Protein AF-A0A4Q3AJM8-F1 (afdb_monomer_lite)

Structure (mmCIF, N/CA/C/O backbone):
data_AF-A0A4Q3AJM8-F1
#
_entry.id   AF-A0A4Q3AJM8-F1
#
loop_
_atom_site.group_PDB
_atom_site.id
_atom_site.type_symbol
_atom_site.label_atom_id
_atom_site.label_alt_id
_atom_site.label_comp_id
_atom_site.label_asym_id
_atom_site.label_entity_id
_atom_site.label_seq_id
_atom_site.pdbx_PDB_ins_code
_atom_site.Cartn_x
_atom_site.Cartn_y
_atom_site.Cartn_z
_atom_site.occupancy
_atom_site.B_iso_or_equiv
_atom_site.auth_seq_id
_atom_site.auth_comp_id
_atom_site.auth_asym_id
_atom_site.auth_atom_id
_atom_site.pdbx_PDB_model_num
ATOM 1 N N . ARG A 1 1 ? 20.409 -0.536 -5.141 1.00 49.53 1 ARG A N 1
ATOM 2 C CA . ARG A 1 1 ? 19.668 -1.813 -4.981 1.00 49.53 1 ARG A CA 1
ATOM 3 C C . ARG A 1 1 ? 18.809 -1.670 -3.737 1.00 49.53 1 ARG A C 1
ATOM 5 O O . ARG A 1 1 ? 19.382 -1.684 -2.664 1.00 49.53 1 ARG A O 1
ATOM 12 N N . CYS A 1 2 ? 17.508 -1.445 -3.888 1.00 52.62 2 CYS A N 1
ATOM 13 C CA . CYS A 1 2 ? 16.538 -1.350 -2.791 1.00 52.62 2 CYS A CA 1
ATOM 14 C C . CYS A 1 2 ? 15.118 -1.321 -3.411 1.00 52.62 2 CYS A C 1
ATOM 16 O O . CYS A 1 2 ? 15.038 -0.958 -4.583 1.00 52.62 2 CYS A O 1
ATOM 18 N N . ALA A 1 3 ? 14.033 -1.717 -2.739 1.00 64.44 3 ALA A N 1
ATOM 19 C CA . ALA A 1 3 ? 13.914 -2.218 -1.365 1.00 64.44 3 ALA A CA 1
ATOM 20 C C . ALA A 1 3 ? 12.679 -3.099 -1.193 1.00 64.44 3 ALA A C 1
ATOM 22 O O . ALA A 1 3 ? 11.698 -2.913 -1.904 1.00 64.44 3 ALA A O 1
ATOM 23 N N . ASP A 1 4 ? 12.746 -3.987 -0.209 1.00 85.69 4 ASP A N 1
ATOM 24 C CA . ASP A 1 4 ? 11.559 -4.482 0.479 1.00 85.69 4 ASP A CA 1
ATOM 25 C C . ASP A 1 4 ? 10.730 -3.296 1.006 1.00 85.69 4 ASP A C 1
ATOM 27 O O . ASP A 1 4 ? 11.283 -2.239 1.338 1.00 85.69 4 ASP A O 1
ATOM 31 N N . GLU A 1 5 ? 9.421 -3.475 1.097 1.00 92.44 5 GLU A N 1
ATOM 32 C CA . GLU A 1 5 ? 8.512 -2.515 1.717 1.00 92.44 5 GLU A CA 1
ATOM 33 C C . GLU A 1 5 ? 7.891 -3.124 2.981 1.00 92.44 5 GLU A C 1
ATOM 35 O O . GLU A 1 5 ? 7.666 -4.331 3.080 1.00 92.44 5 GLU A O 1
ATOM 40 N N . LEU A 1 6 ? 7.645 -2.282 3.978 1.00 94.69 6 LEU A N 1
ATOM 41 C CA . LEU A 1 6 ? 7.014 -2.636 5.242 1.00 94.69 6 LEU A CA 1
ATOM 42 C C . LEU A 1 6 ? 5.917 -1.617 5.540 1.00 94.69 6 LEU A C 1
ATOM 44 O O . LEU A 1 6 ? 6.171 -0.414 5.509 1.00 94.69 6 LEU A O 1
ATOM 48 N N . VAL A 1 7 ? 4.734 -2.094 5.907 1.00 97.38 7 VAL A N 1
ATOM 49 C CA . VAL A 1 7 ? 3.626 -1.263 6.385 1.00 97.38 7 VAL A CA 1
ATOM 50 C C . VAL A 1 7 ? 3.292 -1.648 7.820 1.00 97.38 7 VAL A C 1
ATOM 52 O O . VAL A 1 7 ? 3.121 -2.826 8.127 1.00 97.38 7 VAL A O 1
ATOM 55 N N . VAL A 1 8 ? 3.187 -0.645 8.694 1.00 98.31 8 VAL A N 1
ATOM 56 C CA . VAL A 1 8 ? 2.742 -0.798 10.086 1.00 98.31 8 VAL A CA 1
ATOM 57 C C . VAL A 1 8 ? 1.512 0.071 10.317 1.00 98.31 8 VAL A C 1
ATOM 59 O O . VAL A 1 8 ? 1.572 1.294 10.160 1.00 98.31 8 VAL A O 1
ATOM 62 N N . MET A 1 9 ? 0.405 -0.547 10.718 1.00 98.56 9 MET A N 1
ATOM 63 C CA . MET A 1 9 ? -0.835 0.160 11.036 1.00 98.56 9 MET A CA 1
ATOM 64 C C . MET A 1 9 ? -0.745 0.855 12.397 1.00 98.56 9 MET A C 1
ATOM 66 O O . MET A 1 9 ? -0.408 0.232 13.405 1.00 98.56 9 MET A O 1
ATOM 70 N N . ILE A 1 10 ? -1.095 2.142 12.438 1.00 98.56 10 ILE A N 1
ATOM 71 C CA . ILE A 1 10 ? -1.036 2.986 13.642 1.00 98.56 10 ILE A CA 1
ATOM 72 C C . ILE A 1 10 ? -2.432 3.264 14.207 1.00 98.56 10 ILE A C 1
ATOM 74 O O . ILE A 1 10 ? -2.620 3.210 15.420 1.00 98.56 10 ILE A O 1
ATOM 78 N N . ALA A 1 11 ? -3.410 3.565 13.350 1.00 98.50 11 ALA A N 1
ATOM 79 C CA . ALA A 1 11 ? -4.790 3.851 13.744 1.00 98.50 11 ALA A CA 1
ATOM 80 C C . ALA A 1 11 ? -5.773 3.524 12.607 1.00 98.50 11 ALA A C 1
ATOM 82 O O . ALA A 1 11 ? -5.395 3.553 11.437 1.00 98.50 11 ALA A O 1
ATOM 83 N N . GLY A 1 12 ? -7.036 3.264 12.951 1.00 98.00 12 GLY A N 1
ATOM 84 C CA . GLY A 1 12 ? -8.087 2.935 11.982 1.00 98.00 12 GLY A CA 1
ATOM 85 C C . GLY A 1 12 ? -8.007 1.502 11.446 1.00 98.00 12 GLY A C 1
ATOM 86 O O . GLY A 1 12 ? -7.323 0.653 12.017 1.00 98.00 12 GLY A O 1
ATOM 87 N N . GLU A 1 13 ? -8.739 1.237 10.366 1.00 98.25 13 GLU A N 1
ATOM 88 C CA . GLU A 1 13 ? -8.799 -0.063 9.690 1.00 98.25 13 GLU A CA 1
ATOM 89 C C . GLU A 1 13 ? -8.570 0.126 8.183 1.00 98.25 13 GLU A C 1
ATOM 91 O O . GLU A 1 13 ? -9.078 1.074 7.580 1.00 98.25 13 GLU A O 1
ATOM 96 N N . ALA A 1 14 ? -7.814 -0.785 7.574 1.00 98.50 14 ALA A N 1
ATOM 97 C CA . ALA A 1 14 ? -7.644 -0.871 6.127 1.00 98.50 14 ALA A CA 1
ATOM 98 C C . ALA A 1 14 ? -7.862 -2.306 5.647 1.00 98.50 14 ALA A C 1
ATOM 100 O O . ALA A 1 14 ? -7.698 -3.261 6.403 1.00 98.50 14 ALA A O 1
ATOM 101 N N . VAL A 1 15 ? -8.190 -2.458 4.369 1.00 98.69 15 VAL A N 1
ATOM 102 C CA . VAL A 1 15 ? -8.162 -3.745 3.672 1.00 98.69 15 VAL A CA 1
ATOM 103 C C . VAL A 1 15 ? -6.924 -3.770 2.786 1.00 98.69 15 VAL A C 1
ATOM 105 O O . VAL A 1 15 ? -6.840 -3.000 1.828 1.00 98.69 15 VAL A O 1
ATOM 108 N N . LEU A 1 16 ? -5.965 -4.632 3.115 1.00 98.50 16 LEU A N 1
ATOM 109 C CA . LEU A 1 16 ? -4.872 -4.997 2.222 1.00 98.50 16 LEU A CA 1
ATOM 110 C C . LEU A 1 16 ? -5.428 -5.956 1.169 1.00 98.50 16 LEU A C 1
ATOM 112 O O . LEU A 1 16 ? -5.962 -7.006 1.517 1.00 98.50 16 LEU A O 1
ATOM 116 N N . VAL A 1 17 ? -5.321 -5.578 -0.099 1.00 98.38 17 VAL A N 1
ATOM 117 C CA . VAL A 1 17 ? -5.684 -6.422 -1.237 1.00 98.38 17 VAL A CA 1
ATOM 118 C C . VAL A 1 17 ? -4.409 -6.828 -1.954 1.00 98.38 17 VAL A C 1
ATOM 120 O O . VAL A 1 17 ? -3.616 -5.955 -2.317 1.00 98.38 17 VAL A O 1
ATOM 123 N N . ASP A 1 18 ? -4.230 -8.131 -2.129 1.00 97.56 18 ASP A N 1
ATOM 124 C CA . ASP A 1 18 ? -3.105 -8.741 -2.830 1.00 97.56 18 ASP A CA 1
ATOM 125 C C . ASP A 1 18 ? -3.544 -10.017 -3.580 1.00 97.56 18 ASP A C 1
ATOM 127 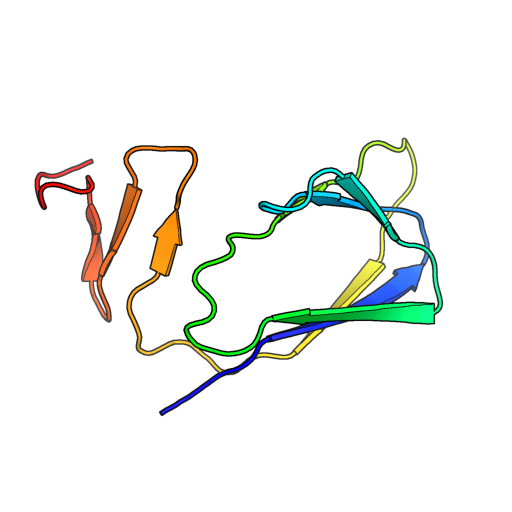O O . ASP A 1 18 ? -4.735 -10.347 -3.622 1.00 97.56 18 ASP A O 1
ATOM 131 N N . ASP A 1 19 ? -2.604 -10.755 -4.172 1.00 96.94 19 ASP A N 1
ATOM 132 C CA . ASP A 1 19 ? -2.896 -11.987 -4.921 1.00 96.94 19 ASP A CA 1
ATOM 133 C C . ASP A 1 19 ? -3.516 -13.098 -4.046 1.00 96.94 19 ASP A C 1
ATOM 135 O O . ASP A 1 19 ? -4.154 -14.021 -4.564 1.00 96.94 19 ASP A O 1
ATOM 139 N N . ALA A 1 20 ? -3.352 -13.028 -2.718 1.00 97.00 20 ALA A N 1
ATOM 140 C CA . ALA A 1 20 ? -3.964 -13.952 -1.763 1.00 97.00 20 ALA A CA 1
ATOM 141 C C . ALA A 1 20 ? -5.372 -13.511 -1.316 1.00 97.00 20 ALA A C 1
ATOM 143 O O . ALA A 1 20 ? -6.045 -14.254 -0.592 1.00 97.00 20 ALA A O 1
ATOM 144 N N . GLY A 1 21 ? -5.845 -12.350 -1.775 1.00 97.38 21 GLY A N 1
ATOM 145 C CA . GLY A 1 21 ? -7.188 -11.837 -1.542 1.00 97.38 21 GLY A CA 1
ATOM 146 C C . GLY A 1 21 ? -7.209 -10.614 -0.630 1.00 97.38 21 GLY A C 1
ATOM 147 O O . GLY A 1 21 ? -6.380 -9.718 -0.740 1.00 97.38 21 GLY A O 1
ATOM 148 N N . GLU A 1 22 ? -8.222 -10.543 0.234 1.00 98.56 22 GLU A N 1
ATOM 149 C CA . GLU A 1 22 ? -8.454 -9.396 1.112 1.00 98.56 22 GLU A CA 1
ATOM 150 C C . GLU A 1 22 ? -8.089 -9.721 2.563 1.00 98.56 22 GLU A C 1
ATOM 152 O O . GLU A 1 22 ? -8.612 -10.673 3.150 1.00 98.56 22 GLU A O 1
ATOM 157 N N . HIS A 1 23 ? -7.257 -8.875 3.170 1.00 98.44 23 HIS A N 1
ATOM 158 C CA . HIS A 1 23 ? -6.802 -9.004 4.552 1.00 98.44 23 HIS A CA 1
ATOM 159 C C . HIS A 1 23 ? -7.139 -7.732 5.323 1.00 98.44 23 HIS A C 1
ATOM 161 O O . HIS A 1 23 ? -6.679 -6.640 4.988 1.00 98.44 23 HIS A O 1
ATOM 167 N N . VAL A 1 24 ? -7.949 -7.853 6.373 1.00 98.44 24 VAL A N 1
ATOM 168 C CA . VAL A 1 24 ? -8.261 -6.707 7.236 1.00 98.44 24 VAL A CA 1
ATOM 169 C C . VAL A 1 24 ? -7.066 -6.409 8.137 1.00 98.44 24 VAL A C 1
ATOM 171 O O . VAL A 1 24 ? -6.628 -7.288 8.875 1.00 98.44 24 VAL A O 1
ATOM 174 N N . MET A 1 25 ? -6.590 -5.165 8.107 1.00 98.50 25 MET A N 1
ATOM 175 C CA . MET A 1 25 ? -5.485 -4.659 8.915 1.00 98.50 25 MET A CA 1
ATOM 176 C C . MET A 1 25 ? -5.966 -3.628 9.944 1.00 98.50 25 MET A C 1
ATOM 178 O O . MET A 1 25 ? -6.714 -2.703 9.620 1.00 98.50 25 MET A O 1
ATOM 182 N N . ARG A 1 26 ? -5.500 -3.768 11.184 1.00 98.50 26 ARG A N 1
ATOM 183 C CA . ARG A 1 26 ? -5.856 -2.980 12.374 1.00 98.50 26 ARG A CA 1
ATOM 184 C C . ARG A 1 26 ? -4.606 -2.454 13.082 1.00 98.50 26 ARG A C 1
ATOM 186 O O . ARG A 1 26 ? -3.503 -2.888 12.762 1.00 98.50 26 ARG A O 1
ATOM 193 N N . PRO A 1 27 ? -4.730 -1.529 14.054 1.00 98.62 27 PRO A N 1
ATOM 194 C CA . PRO A 1 27 ? -3.571 -0.956 14.731 1.00 98.62 27 PRO A CA 1
ATOM 195 C C . PRO A 1 27 ? -2.686 -2.037 15.359 1.00 98.62 27 PRO A C 1
ATOM 197 O O . PRO A 1 27 ? -3.168 -2.867 16.130 1.00 98.62 27 PRO A O 1
ATOM 200 N N . GLY A 1 28 ? -1.393 -2.004 15.036 1.00 98.25 28 GLY A N 1
ATOM 201 C CA . GLY A 1 28 ? -0.415 -3.018 15.434 1.00 98.25 28 GLY A CA 1
ATOM 202 C C . GLY A 1 28 ? -0.145 -4.101 14.384 1.00 98.25 28 GLY A C 1
ATOM 203 O O . GLY A 1 28 ? 0.882 -4.770 14.493 1.00 98.25 28 GLY A O 1
ATOM 204 N N . ASP A 1 29 ? -0.991 -4.244 13.359 1.00 98.62 29 ASP A N 1
ATOM 205 C CA . ASP A 1 29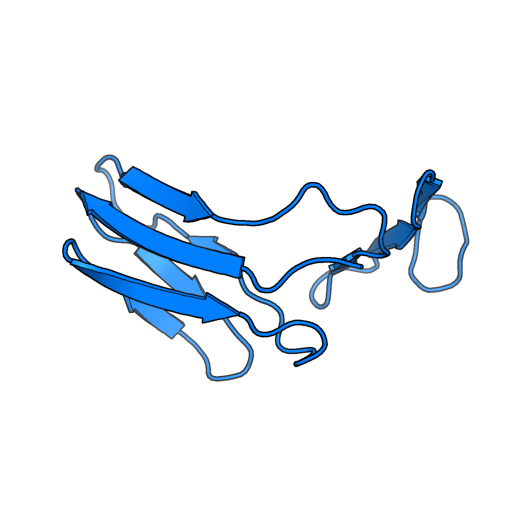 ? -0.740 -5.178 12.261 1.00 98.62 29 ASP A CA 1
ATOM 206 C C . ASP A 1 29 ? 0.407 -4.696 11.368 1.00 98.62 29 ASP A C 1
ATOM 208 O O . ASP A 1 29 ? 0.624 -3.494 11.161 1.00 98.62 29 ASP A O 1
ATOM 212 N N . VAL A 1 30 ? 1.136 -5.670 10.825 1.00 98.19 30 VAL A N 1
ATOM 213 C CA . VAL A 1 30 ? 2.334 -5.458 10.017 1.00 98.19 30 VAL A CA 1
ATOM 214 C C . VAL A 1 30 ? 2.236 -6.277 8.736 1.00 98.19 30 VAL A C 1
ATOM 216 O O . VAL A 1 30 ? 2.002 -7.483 8.795 1.00 98.19 30 VAL A O 1
ATOM 219 N N . ALA A 1 31 ? 2.464 -5.632 7.593 1.00 97.75 31 ALA A N 1
ATOM 220 C CA . ALA A 1 31 ? 2.601 -6.286 6.295 1.00 97.75 31 ALA A CA 1
ATOM 221 C C . ALA A 1 31 ? 4.000 -6.038 5.726 1.00 97.75 31 ALA A C 1
ATOM 223 O O . ALA A 1 31 ? 4.546 -4.940 5.843 1.00 97.75 31 ALA A O 1
ATOM 224 N N . THR A 1 32 ? 4.583 -7.065 5.116 1.00 95.75 32 THR A N 1
ATOM 225 C CA . THR A 1 32 ? 5.913 -7.017 4.500 1.00 95.75 32 THR A CA 1
ATOM 226 C C . THR A 1 32 ? 5.815 -7.431 3.047 1.00 95.75 32 THR A C 1
ATOM 228 O O . THR A 1 32 ? 5.217 -8.465 2.758 1.00 95.75 32 THR A O 1
ATOM 231 N N . PHE A 1 33 ? 6.476 -6.686 2.170 1.00 93.50 33 PHE A N 1
ATOM 232 C CA . PHE A 1 33 ? 6.487 -6.908 0.729 1.00 93.50 33 PHE A CA 1
ATOM 233 C C . PHE A 1 33 ? 7.939 -7.083 0.274 1.00 93.50 33 PHE A C 1
ATOM 235 O O . PHE A 1 33 ? 8.647 -6.096 0.036 1.00 93.50 33 PHE A O 1
ATOM 242 N N . PRO A 1 34 ? 8.435 -8.332 0.228 1.00 91.38 34 PRO A N 1
ATOM 243 C CA . PRO A 1 34 ? 9.795 -8.611 -0.196 1.00 91.38 34 PRO A CA 1
ATOM 244 C C . PRO A 1 34 ? 10.027 -8.177 -1.642 1.00 91.38 34 PRO A C 1
ATOM 246 O O . PRO A 1 34 ? 9.181 -8.349 -2.525 1.00 91.38 34 PRO A O 1
ATOM 249 N N . LYS A 1 35 ? 11.218 -7.656 -1.922 1.00 87.06 35 LYS A N 1
ATOM 250 C CA . LYS A 1 35 ? 11.578 -7.249 -3.275 1.00 87.06 35 LYS A CA 1
ATOM 251 C C . LYS A 1 35 ? 11.502 -8.439 -4.237 1.00 87.06 35 LYS A C 1
ATOM 253 O O . LYS A 1 35 ? 12.229 -9.418 -4.088 1.00 87.06 35 LYS A O 1
ATOM 258 N N . GLY A 1 36 ? 10.762 -8.251 -5.329 1.00 85.00 36 GLY A N 1
ATOM 259 C CA . GLY A 1 36 ? 10.710 -9.207 -6.436 1.00 85.00 36 GLY A CA 1
ATOM 260 C C . GLY A 1 36 ? 9.773 -10.388 -6.198 1.00 85.00 36 GLY A C 1
ATOM 261 O O . GLY A 1 36 ? 9.809 -11.321 -6.992 1.00 85.00 36 GLY A O 1
ATOM 262 N N . ASP A 1 37 ? 8.942 -10.335 -5.154 1.00 89.62 37 ASP A N 1
ATOM 263 C CA . ASP A 1 37 ? 7.898 -11.332 -4.895 1.00 89.62 37 ASP A CA 1
ATOM 264 C C . ASP A 1 37 ? 6.828 -11.351 -6.002 1.00 89.62 37 ASP A C 1
ATOM 266 O O . ASP A 1 37 ? 6.250 -12.385 -6.312 1.00 89.62 37 ASP A O 1
ATOM 270 N N . GLY A 1 38 ? 6.614 -10.212 -6.671 1.00 88.81 38 GLY A N 1
ATOM 271 C CA . GLY A 1 38 ? 5.694 -10.100 -7.806 1.00 88.81 38 GLY A CA 1
ATOM 272 C C . GLY A 1 38 ? 4.216 -10.035 -7.416 1.00 88.81 38 GLY A C 1
ATOM 273 O O . GLY A 1 38 ? 3.408 -9.702 -8.277 1.00 88.81 38 GLY A O 1
ATOM 274 N N . ASN A 1 39 ? 3.889 -10.272 -6.144 1.00 93.50 39 ASN A N 1
ATOM 275 C CA . ASN A 1 39 ? 2.572 -10.044 -5.564 1.00 93.50 39 ASN A CA 1
ATOM 276 C C . ASN A 1 39 ? 2.314 -8.533 -5.443 1.00 93.50 39 ASN A C 1
ATOM 278 O O . ASN A 1 39 ? 3.013 -7.834 -4.705 1.00 93.50 39 ASN A O 1
ATOM 282 N N . GLY A 1 40 ? 1.359 -8.016 -6.216 1.00 93.25 40 GLY A N 1
ATOM 283 C CA . GLY A 1 40 ? 0.970 -6.610 -6.149 1.00 93.25 40 GLY A CA 1
ATOM 284 C C . GLY A 1 40 ? 0.059 -6.349 -4.955 1.00 93.25 40 GLY A C 1
ATOM 285 O O . GLY A 1 40 ? -0.833 -7.141 -4.680 1.00 93.25 40 GLY A O 1
ATOM 286 N N . HIS A 1 41 ? 0.244 -5.223 -4.268 1.00 95.69 41 HIS A N 1
ATOM 287 C CA . HIS A 1 41 ? -0.526 -4.889 -3.071 1.00 95.69 41 HIS A CA 1
ATOM 288 C C . HIS A 1 41 ? -1.108 -3.477 -3.107 1.00 95.69 41 HIS A C 1
ATOM 290 O O . HIS A 1 41 ? -0.509 -2.536 -3.632 1.00 95.69 41 HIS A O 1
ATOM 296 N N . VAL A 1 42 ? -2.274 -3.309 -2.484 1.00 96.50 42 VAL A N 1
ATOM 297 C CA . VAL A 1 42 ? -2.891 -2.001 -2.236 1.00 96.50 42 VAL A CA 1
ATOM 298 C C . VAL A 1 42 ? -3.612 -1.995 -0.889 1.00 96.50 42 VAL A C 1
ATOM 300 O O . VAL A 1 42 ? -4.330 -2.934 -0.557 1.00 96.50 42 VAL A O 1
ATOM 303 N N . LEU A 1 43 ? -3.456 -0.920 -0.110 1.00 97.81 43 LEU A N 1
ATOM 304 C CA . LEU A 1 43 ? -4.289 -0.673 1.070 1.00 97.81 43 LEU A CA 1
ATOM 305 C C . LEU A 1 43 ? -5.495 0.187 0.687 1.00 97.81 43 LEU A C 1
ATOM 307 O O . LEU A 1 43 ? -5.349 1.275 0.129 1.00 97.81 43 LEU A O 1
ATOM 311 N N . GLN A 1 44 ? -6.688 -0.281 1.040 1.00 98.25 44 GLN A N 1
ATOM 312 C CA . GLN A 1 44 ? -7.948 0.425 0.831 1.00 98.25 44 GLN A CA 1
ATOM 313 C C . GLN A 1 44 ? -8.574 0.779 2.179 1.00 98.25 44 GLN A C 1
ATOM 315 O O . GLN A 1 44 ? -8.926 -0.107 2.958 1.00 98.25 44 GLN A O 1
ATOM 320 N N . ASN A 1 45 ? -8.777 2.067 2.448 1.00 98.31 45 ASN A N 1
ATOM 321 C CA . ASN A 1 45 ? -9.658 2.477 3.537 1.00 98.31 45 ASN A CA 1
ATOM 322 C C . ASN A 1 45 ? -11.111 2.413 3.042 1.00 98.31 45 ASN A C 1
ATOM 324 O O . ASN A 1 45 ? -11.523 3.234 2.223 1.00 98.31 45 ASN A O 1
ATOM 328 N N . ARG A 1 46 ? -11.868 1.417 3.511 1.00 97.94 46 ARG A N 1
ATOM 329 C CA . ARG A 1 46 ? -13.296 1.227 3.185 1.00 97.94 46 ARG A CA 1
ATOM 330 C C . ARG A 1 46 ? -14.230 1.710 4.304 1.00 97.94 46 ARG A C 1
ATOM 332 O O . ARG A 1 46 ? -15.434 1.473 4.234 1.00 97.94 46 ARG A O 1
ATOM 339 N N . SER A 1 47 ? -13.675 2.341 5.337 1.00 96.00 47 SER A N 1
ATOM 340 C CA . SER A 1 47 ? -14.422 2.895 6.466 1.00 96.00 47 SER A CA 1
ATOM 341 C C . SER A 1 47 ? -14.750 4.379 6.260 1.00 96.00 47 SER A C 1
ATOM 343 O O . SER A 1 47 ? -14.307 5.002 5.295 1.00 96.00 47 SER A O 1
ATOM 345 N N . ASP A 1 48 ? -15.534 4.945 7.176 1.00 97.44 48 ASP A N 1
ATOM 346 C CA . ASP A 1 48 ? -15.845 6.375 7.268 1.00 97.44 48 ASP A CA 1
ATOM 347 C C . ASP A 1 48 ? -14.904 7.144 8.218 1.00 97.44 48 ASP A C 1
ATOM 349 O O . ASP A 1 48 ? -15.096 8.340 8.444 1.00 97.44 48 ASP A O 1
ATOM 353 N N . ALA A 1 49 ? -13.878 6.475 8.755 1.00 97.31 49 ALA A N 1
ATOM 354 C CA . ALA A 1 49 ? -12.890 7.043 9.663 1.00 97.31 49 ALA A CA 1
ATOM 355 C C . ALA A 1 49 ? -11.488 7.072 9.037 1.00 97.31 49 ALA A C 1
ATOM 357 O O . ALA A 1 49 ? -11.181 6.342 8.092 1.00 97.31 49 ALA A O 1
ATOM 358 N N . ASP A 1 50 ? -10.607 7.906 9.591 1.00 98.00 50 ASP A N 1
ATOM 359 C CA . ASP A 1 50 ? -9.216 7.980 9.147 1.00 98.00 50 ASP A CA 1
ATOM 360 C C . ASP A 1 50 ? -8.458 6.675 9.431 1.00 98.00 50 ASP A C 1
ATOM 362 O O . ASP A 1 50 ? -8.569 6.071 10.501 1.00 98.00 50 ASP A O 1
ATOM 366 N N . CYS A 1 51 ? -7.619 6.289 8.471 1.00 97.56 51 CYS A N 1
ATOM 367 C CA . CYS A 1 51 ? -6.676 5.186 8.576 1.00 97.56 51 CYS A CA 1
ATOM 368 C C . CYS A 1 51 ? -5.249 5.740 8.507 1.00 97.56 51 CYS A C 1
ATOM 370 O O . CYS A 1 51 ? -4.885 6.421 7.547 1.00 97.56 51 CYS A O 1
ATOM 372 N N . VAL A 1 52 ? -4.434 5.433 9.516 1.00 98.31 52 VAL A N 1
ATOM 373 C CA . VAL A 1 52 ? -3.064 5.939 9.658 1.00 98.31 52 VAL A CA 1
ATOM 374 C C . VAL A 1 52 ? -2.100 4.765 9.712 1.00 98.31 52 VAL A C 1
ATOM 376 O O . VAL A 1 52 ? -2.247 3.868 10.542 1.00 98.31 52 VAL A O 1
ATOM 379 N N . PHE A 1 53 ? -1.078 4.797 8.865 1.00 98.38 53 PHE A N 1
ATOM 380 C CA . PHE A 1 53 ? -0.020 3.795 8.818 1.00 98.38 53 PHE A CA 1
ATOM 381 C C . PHE A 1 53 ? 1.337 4.446 8.546 1.00 98.38 53 PHE A C 1
ATOM 383 O O . PHE A 1 53 ? 1.424 5.580 8.072 1.00 98.38 53 PHE A O 1
ATOM 390 N N . VAL A 1 54 ? 2.402 3.710 8.845 1.00 97.94 54 VAL A N 1
ATOM 391 C CA . VAL A 1 54 ? 3.770 4.048 8.453 1.00 97.94 54 VAL A CA 1
ATOM 392 C C . VAL A 1 54 ? 4.198 3.067 7.370 1.00 97.94 54 VAL A C 1
ATOM 394 O O . VAL A 1 54 ? 4.234 1.864 7.619 1.00 97.94 54 VAL A O 1
ATOM 397 N N . ALA A 1 55 ? 4.522 3.583 6.184 1.00 95.31 55 ALA A N 1
ATOM 398 C CA . ALA A 1 55 ? 5.160 2.820 5.117 1.00 95.31 55 ALA A CA 1
ATOM 399 C C . ALA A 1 55 ? 6.666 3.098 5.124 1.00 95.31 55 ALA A C 1
ATOM 401 O O . ALA A 1 55 ? 7.105 4.252 5.118 1.00 95.31 55 ALA A O 1
ATOM 402 N N . ILE A 1 56 ? 7.455 2.033 5.163 1.00 93.25 56 ILE A N 1
ATOM 403 C CA . ILE A 1 56 ? 8.911 2.071 5.145 1.00 93.25 56 ILE A CA 1
ATOM 404 C C . ILE A 1 56 ? 9.358 1.361 3.879 1.00 93.25 56 ILE A C 1
ATOM 406 O O . ILE A 1 56 ? 9.141 0.167 3.704 1.00 93.25 56 ILE A O 1
ATOM 410 N N . GLY A 1 57 ? 10.027 2.112 3.019 1.00 88.31 57 GLY A N 1
ATOM 411 C CA . GLY A 1 57 ? 10.648 1.621 1.802 1.00 88.31 57 GLY A CA 1
ATOM 412 C C . GLY A 1 57 ? 11.794 2.544 1.415 1.00 88.31 57 GLY A C 1
ATOM 413 O O . GLY A 1 57 ? 11.987 3.616 1.995 1.00 88.31 57 GLY A O 1
ATOM 414 N N . CYS A 1 58 ? 12.585 2.136 0.432 1.00 81.19 58 CYS A N 1
ATOM 415 C CA . CYS A 1 58 ? 13.587 3.017 -0.156 1.00 81.19 58 CYS A CA 1
ATOM 416 C C . CYS A 1 58 ? 13.012 3.696 -1.394 1.00 81.19 58 CYS A C 1
ATOM 418 O O . CYS A 1 58 ? 12.209 3.100 -2.107 1.00 81.19 58 CYS A O 1
ATOM 420 N N . ALA A 1 59 ? 13.486 4.907 -1.690 1.00 68.62 59 ALA A N 1
ATOM 421 C CA . ALA A 1 59 ? 13.182 5.570 -2.949 1.00 68.62 59 ALA A CA 1
ATOM 422 C C . ALA A 1 59 ? 13.574 4.656 -4.123 1.00 68.62 59 ALA A C 1
ATOM 424 O O . ALA A 1 59 ? 14.752 4.339 -4.324 1.00 68.62 59 ALA A O 1
ATOM 425 N N . ALA A 1 60 ? 12.571 4.194 -4.866 1.00 61.41 60 ALA A N 1
ATOM 426 C CA . ALA A 1 60 ? 12.769 3.282 -5.975 1.00 61.41 60 ALA A CA 1
ATOM 427 C C . ALA A 1 60 ? 13.440 4.020 -7.142 1.00 61.41 60 ALA A C 1
ATOM 429 O O . ALA A 1 60 ? 12.848 4.880 -7.784 1.00 61.41 60 ALA A O 1
ATOM 430 N N . ALA A 1 61 ? 14.686 3.647 -7.432 1.00 63.59 61 ALA A N 1
ATOM 431 C CA . ALA A 1 61 ? 15.259 3.753 -8.771 1.00 63.59 61 ALA A CA 1
ATOM 432 C C . ALA A 1 61 ? 15.080 2.393 -9.466 1.00 63.59 61 ALA A C 1
ATOM 434 O O . ALA A 1 61 ? 16.060 1.708 -9.786 1.00 63.59 61 ALA A O 1
ATOM 435 N N . SER A 1 62 ? 13.830 1.940 -9.575 1.00 72.38 62 SER A N 1
ATOM 436 C CA . SER A 1 62 ? 13.453 0.673 -10.201 1.00 72.38 62 SER A CA 1
ATOM 437 C C . SER A 1 62 ? 12.096 0.783 -10.880 1.00 72.38 62 SER A C 1
ATOM 439 O O . SER A 1 62 ? 11.336 1.705 -10.600 1.00 72.38 62 SER A O 1
ATOM 441 N N . ASP A 1 63 ? 11.821 -0.171 -11.762 1.00 84.81 63 ASP A N 1
ATOM 442 C CA . ASP A 1 63 ? 10.519 -0.313 -12.403 1.00 84.81 63 ASP A CA 1
ATOM 443 C C . ASP A 1 63 ? 9.422 -0.604 -11.361 1.00 84.81 63 ASP A C 1
ATOM 445 O O . ASP A 1 63 ? 9.676 -1.307 -10.375 1.00 84.81 63 ASP A O 1
ATOM 449 N N . CYS A 1 64 ? 8.210 -0.091 -11.598 1.00 87.75 64 CYS A N 1
ATOM 450 C CA . CYS A 1 64 ? 6.997 -0.472 -10.870 1.00 87.75 64 CYS A CA 1
ATOM 451 C C . CYS A 1 64 ? 5.951 -1.035 -11.839 1.00 87.75 64 CYS A C 1
ATOM 453 O O . CYS A 1 64 ? 5.669 -0.458 -12.894 1.00 87.75 64 CYS A O 1
ATOM 455 N N . HIS A 1 65 ? 5.337 -2.149 -11.447 1.00 90.38 65 HIS A N 1
ATOM 456 C CA . HIS A 1 65 ? 4.309 -2.836 -12.222 1.00 90.38 65 HIS A CA 1
ATOM 457 C C . HIS A 1 65 ? 2.944 -2.655 -11.562 1.00 90.38 65 HIS A C 1
ATOM 459 O O . HIS A 1 65 ? 2.820 -2.802 -10.350 1.00 90.38 65 HIS A O 1
ATOM 465 N N . TYR A 1 66 ? 1.923 -2.379 -12.371 1.00 93.19 66 TYR A N 1
ATOM 466 C CA . TYR A 1 66 ? 0.540 -2.282 -11.916 1.00 93.19 66 TYR A CA 1
ATOM 467 C C . TYR A 1 66 ? -0.243 -3.455 -12.521 1.00 93.19 66 TYR A C 1
ATOM 469 O O . TYR A 1 66 ? -0.488 -3.466 -13.733 1.00 93.19 66 TYR A O 1
ATOM 477 N N . PRO A 1 67 ? -0.584 -4.492 -11.737 1.00 92.44 67 PRO A N 1
ATOM 478 C CA . PRO A 1 67 ? -1.195 -5.701 -12.286 1.00 92.44 67 PRO A CA 1
ATOM 479 C C . PRO A 1 67 ? -2.589 -5.429 -12.866 1.00 92.44 67 PRO A C 1
ATOM 481 O O . PRO A 1 67 ? -2.861 -5.850 -13.993 1.00 92.44 67 PRO A O 1
ATOM 484 N N . ASP A 1 68 ? -3.399 -4.625 -12.177 1.00 94.00 68 ASP A N 1
ATOM 485 C CA . ASP A 1 68 ? -4.836 -4.469 -12.455 1.00 94.00 68 ASP A CA 1
ATOM 486 C C . ASP A 1 68 ? -5.183 -3.535 -13.621 1.00 94.00 68 ASP A C 1
ATOM 488 O O . ASP A 1 68 ? -6.312 -3.527 -14.111 1.00 94.00 68 ASP A O 1
ATOM 492 N N . ILE A 1 69 ? -4.225 -2.735 -14.083 1.00 94.50 69 ILE A N 1
ATOM 493 C CA . ILE A 1 69 ? -4.403 -1.794 -15.195 1.00 94.50 69 ILE A CA 1
ATOM 494 C C . ILE A 1 69 ? -3.267 -1.954 -16.199 1.00 94.50 69 ILE A C 1
ATOM 496 O O . ILE A 1 69 ? -2.213 -2.491 -15.871 1.00 94.50 69 ILE A O 1
ATOM 500 N N . ASP A 1 70 ? -3.451 -1.507 -17.440 1.00 95.81 70 ASP A N 1
ATOM 501 C CA . ASP A 1 70 ? -2.390 -1.514 -18.457 1.00 95.81 70 ASP A CA 1
ATOM 502 C C . ASP A 1 70 ? -1.359 -0.403 -18.183 1.00 95.81 70 ASP A C 1
ATOM 504 O O . ASP A 1 70 ? -1.221 0.537 -18.958 1.00 95.81 70 ASP A O 1
ATOM 508 N N . MET A 1 71 ? -0.689 -0.472 -17.024 1.00 95.38 71 MET A N 1
ATOM 509 C CA . MET A 1 71 ? 0.283 0.516 -16.572 1.00 95.38 71 MET A CA 1
ATOM 510 C C . MET A 1 71 ? 1.601 -0.093 -16.119 1.00 95.38 71 MET A C 1
ATOM 512 O O . MET A 1 71 ? 1.661 -1.104 -15.418 1.00 95.38 71 MET A O 1
ATOM 516 N N . HIS A 1 72 ? 2.668 0.593 -16.503 1.00 93.44 72 HIS A N 1
ATOM 517 C CA . HIS A 1 72 ? 4.033 0.349 -16.091 1.00 93.44 72 HIS A CA 1
ATOM 518 C C . HIS A 1 72 ? 4.724 1.692 -15.832 1.00 93.44 72 HIS A C 1
ATOM 520 O O . HIS A 1 72 ? 4.550 2.644 -16.594 1.00 93.44 72 HIS A O 1
ATOM 526 N N . LEU A 1 73 ? 5.502 1.780 -14.757 1.00 91.44 73 LEU A N 1
ATOM 527 C CA . LEU A 1 73 ? 6.382 2.914 -14.496 1.00 91.44 73 LEU A CA 1
ATOM 528 C C . LEU A 1 73 ? 7.817 2.445 -14.693 1.00 91.44 73 LEU A C 1
ATOM 530 O O . LEU A 1 73 ? 8.347 1.703 -13.869 1.00 91.44 73 LEU A O 1
ATOM 534 N N . ALA A 1 74 ? 8.434 2.882 -15.788 1.00 87.81 74 ALA A N 1
ATOM 535 C CA . ALA A 1 74 ? 9.828 2.570 -16.061 1.00 87.81 74 ALA A CA 1
ATOM 536 C C . ALA A 1 74 ? 10.760 3.344 -15.115 1.00 87.81 74 ALA A C 1
ATOM 538 O O . ALA A 1 74 ? 10.520 4.512 -14.794 1.00 87.81 74 ALA A O 1
ATOM 539 N N . ASN A 1 75 ? 11.867 2.722 -14.721 1.00 85.81 75 ASN A N 1
ATOM 540 C CA . ASN A 1 75 ? 12.886 3.327 -13.877 1.00 85.81 75 ASN A CA 1
ATOM 541 C C . ASN A 1 75 ? 13.426 4.634 -14.484 1.00 85.81 75 ASN A C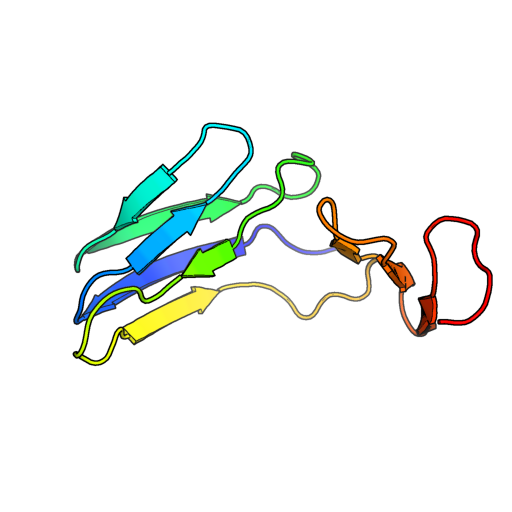 1
ATOM 543 O O . ASN A 1 75 ? 14.013 4.634 -15.568 1.00 85.81 75 ASN A O 1
ATOM 547 N N . GLY A 1 76 ? 13.251 5.748 -13.769 1.00 82.94 76 GLY A N 1
ATOM 548 C CA . GLY A 1 76 ? 13.663 7.077 -14.233 1.00 82.94 76 GLY A CA 1
ATOM 549 C C . GLY A 1 76 ? 12.856 7.615 -15.424 1.00 82.94 76 GLY A C 1
ATOM 550 O O . GLY A 1 76 ? 13.230 8.643 -15.987 1.00 82.94 76 GLY A O 1
ATOM 551 N N . GLY A 1 77 ? 11.778 6.928 -15.812 1.00 86.69 77 GLY A N 1
ATOM 552 C C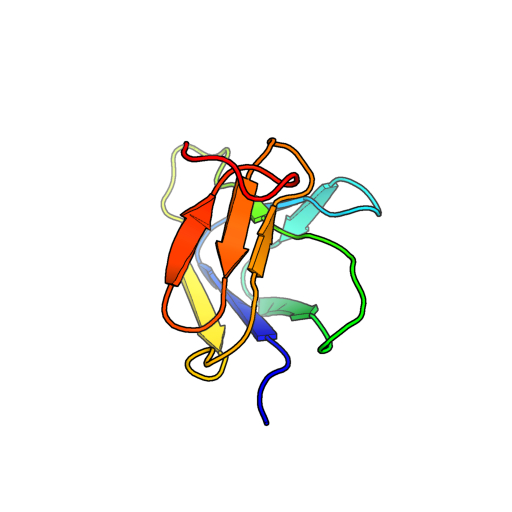A . GLY A 1 77 ? 10.860 7.310 -16.879 1.00 86.69 77 GLY A CA 1
ATOM 553 C C . GLY A 1 77 ? 9.505 7.792 -16.357 1.00 86.69 77 GLY A C 1
ATOM 554 O O . GLY A 1 77 ? 9.318 8.046 -15.168 1.00 86.69 77 GLY A O 1
ATOM 555 N N . GLY A 1 78 ? 8.556 7.940 -17.282 1.00 90.00 78 GLY A N 1
ATOM 556 C CA . GLY A 1 78 ? 7.150 8.206 -16.975 1.00 90.00 78 GLY A CA 1
ATOM 557 C C . GLY A 1 78 ? 6.292 6.944 -17.047 1.00 90.00 78 GLY A C 1
ATOM 558 O O . GLY A 1 78 ? 6.787 5.849 -17.318 1.00 90.00 78 GLY A O 1
ATOM 559 N N . PHE A 1 79 ? 4.989 7.116 -16.836 1.00 94.25 79 PHE A N 1
ATOM 560 C CA . PHE A 1 79 ? 4.008 6.049 -17.008 1.00 94.25 79 PHE A CA 1
ATOM 561 C C . PHE A 1 79 ? 3.852 5.672 -18.490 1.00 94.25 79 PHE A C 1
ATOM 563 O O . PHE A 1 79 ? 3.678 6.544 -19.344 1.00 94.25 79 PHE A O 1
ATOM 570 N N . THR A 1 80 ? 3.876 4.374 -18.781 1.00 95.94 80 THR A N 1
ATOM 571 C CA . THR A 1 80 ? 3.620 3.784 -20.105 1.00 95.94 80 THR A CA 1
ATOM 572 C C . THR A 1 80 ? 2.616 2.648 -19.987 1.00 95.94 80 THR A C 1
ATOM 574 O O . THR A 1 80 ? 2.409 2.102 -18.899 1.00 95.94 80 THR A O 1
ATOM 577 N N . ARG A 1 81 ? 2.038 2.233 -21.113 1.00 96.25 81 ARG A N 1
ATOM 578 C CA . ARG A 1 81 ? 1.357 0.937 -21.197 1.00 96.25 81 ARG A CA 1
ATOM 579 C C . ARG A 1 81 ? 2.358 -0.208 -21.057 1.00 96.25 81 ARG A C 1
ATOM 581 O O . ARG A 1 81 ? 3.574 0.005 -21.166 1.00 96.25 81 ARG A O 1
ATOM 588 N N . LYS A 1 82 ? 1.870 -1.427 -20.818 1.00 95.56 82 LYS A N 1
ATOM 589 C CA . LYS A 1 82 ? 2.716 -2.620 -20.621 1.00 95.56 82 LYS A CA 1
ATOM 590 C C . LYS A 1 82 ? 3.484 -3.022 -21.885 1.00 95.56 82 LYS A C 1
ATOM 592 O O . LYS A 1 82 ? 4.521 -3.666 -21.776 1.00 95.56 82 LYS A O 1
ATOM 597 N N . ASP A 1 83 ? 3.018 -2.615 -23.067 1.00 94.88 83 ASP A N 1
ATOM 598 C CA . ASP A 1 83 ? 3.720 -2.810 -24.345 1.00 94.88 83 ASP A CA 1
ATOM 599 C C . ASP A 1 83 ? 4.768 -1.719 -24.657 1.00 94.88 83 ASP A C 1
ATOM 601 O O . ASP A 1 83 ? 5.444 -1.782 -25.684 1.00 94.88 83 ASP A O 1
ATOM 605 N N . GLY A 1 84 ? 4.918 -0.725 -23.774 1.00 93.00 84 GLY A N 1
ATOM 606 C CA . GLY A 1 84 ? 5.839 0.401 -23.933 1.00 93.00 84 GLY A CA 1
ATOM 607 C C . GLY A 1 84 ? 5.287 1.575 -24.748 1.00 93.00 84 GLY A C 1
ATOM 608 O O . GLY A 1 84 ? 5.988 2.576 -24.909 1.00 93.00 84 GLY A O 1
ATOM 609 N N . SER A 1 85 ? 4.050 1.499 -25.248 1.00 94.81 85 SER A N 1
ATOM 610 C CA . SER A 1 85 ? 3.381 2.648 -25.863 1.00 94.81 85 SER A CA 1
ATOM 611 C C . SER A 1 85 ? 2.991 3.705 -24.818 1.00 94.81 85 SER A C 1
ATOM 613 O O . SER A 1 85 ? 2.954 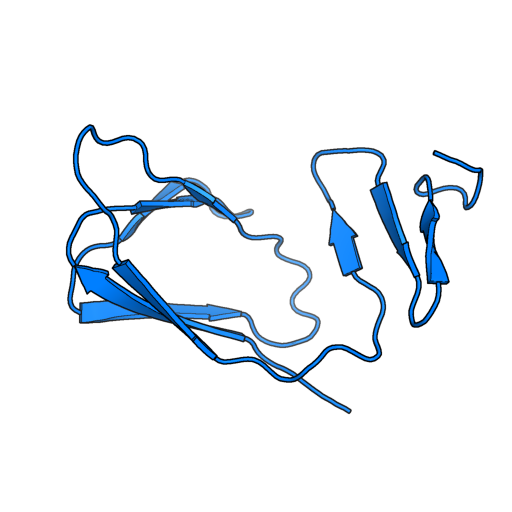3.453 -23.609 1.00 94.81 85 SER A O 1
ATOM 615 N N . GLY A 1 86 ? 2.749 4.934 -25.281 1.00 92.62 86 GLY A N 1
ATOM 616 C CA . GLY A 1 86 ? 2.321 6.030 -24.410 1.00 92.62 86 GLY A CA 1
ATOM 617 C C . GLY A 1 86 ? 0.968 5.750 -23.750 1.00 92.62 86 GLY A C 1
ATOM 618 O O . GLY A 1 86 ? 0.143 5.029 -24.313 1.00 92.62 86 GLY A O 1
ATOM 619 N N . PHE A 1 87 ? 0.760 6.327 -22.563 1.00 85.62 87 PHE A N 1
ATOM 620 C CA . PHE A 1 87 ? -0.498 6.200 -21.824 1.00 85.62 87 PHE A CA 1
ATOM 621 C C . PHE A 1 87 ? -1.686 6.803 -22.582 1.00 85.62 87 PHE A C 1
ATOM 623 O O . PHE A 1 87 ? -1.591 7.998 -22.945 1.00 85.62 87 PHE A O 1
#

Foldseek 3Di:
DDDKKKKAWQADWKWKQKPVGTDIDHHGDMDIGGPPPPIDIDIGDPDPDDTDMDMDIDDDLAKDDDPPDQWIQHRVHHIDGPVRHRD

Sequence (87 aa):
RCADELVVMIAGEAVLVDDAGEHVMRPGDVATFPKGDGNGHVLQNRSDADCV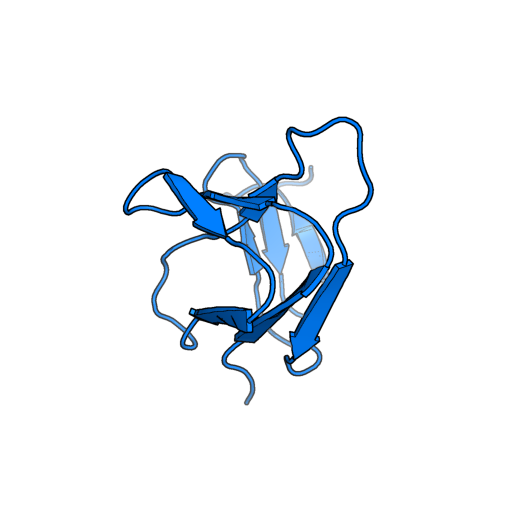FVAIGCAAASDCHYPDIDMHLANGGGFTRKDGSGF

Radius of gyration: 14.51 Å; chains: 1; bounding box: 36×22×41 Å

Secondary structure (DSSP, 8-state):
----EEEEEEES-EEEEETTEEEEE-TT-EEEE-TT-----EEE--SSS--EEEEE-----S-EEETTTTEEE-TTS-EE-TTS-B-

pLDDT: mean 91.84, std 10.1, range [49.53, 98.69]

=== Feature glossary ===
Legend for the data blocks above and below:

— What the protein is —

The amino-acid sequence is the protein's primary structure: the linear order of residues from the N-terminus to the C-terminus, written in one-letter code. Everything else here — the 3D coordinates, the secondary structure, the domain annotations — is ultimately a consequence of this string.

Database cross-references. InterPro integrates a dozen domain/family signature databases into unified entries with residue-range hits. GO terms attach function/process/location labels with evidence codes. CATH codes position the fold in a four-level structural taxonomy. Organism is the NCBI-taxonomy species name.

— Where its atoms are —

The mmCIF block holds the 3D Cartesian coordinates of each backbone atom (N, Cα, C, O) in ångströms. mmCIF is the PDB's canonical archive format — a tagged-loop text representation of the atomic model.

The six renders are orthographic views along the three Cartesian axes in both directions. Representation (cartoon, sticks, or surface) and color scheme (sequence-rainbow or by-chain) vary across proteins so the training set covers all the common visualization conventions.

— Local backbone conformation —

Secondary structure is the local, repeating backbone conformation. DSSP classifies it into eight states by reading the hydrogen-bond network: three helix types (H, G, I), two β types (E, B), two non-regular types (T, S), and unstructured coil (-).

SS3 is a coarse helix/strand/coil call (letters a/b/c) made by the P-SEA algorithm from inter-Cα distances and dihedrals. It is less detailed than DSSP but needs only Cα positions.

Backbone dihedral angles. Every residue except chain termini has a φ (preceding-C → N → Cα → C) and a ψ (N → Cα → C → next-N). They are reported in degrees following the IUPAC sign convention. Secondary structure is essentially a statement about which (φ, ψ) basin each residue occupies.

— Global shape and packing —

The geometric summary reports three shape descriptors. Rg (radius of gyration) measures how spread out the Cα atoms are about their centre of mass; compact globular proteins have small Rg, elongated or unfolded ones large. Cα contacts (<8 Å, |i−j|>4) count long-range residue pairs in spatial proximity — high for tightly packed folds, near zero for rods or random coil. The bounding-box extents give the protein's footprint along x, y, z in Å.

Solvent accessibility: the surface area of each residue that a 1.4 Å water probe can touch, in Å². When only backbone atoms are present the absolute values are lower than full-atom SASA (side chains contribute most of the area) and are flagged as backbone-only.

Plot images: a contact map (which residues are close in 3D, as an N×N binary image), a Ramachandran scatter (backbone torsion angles, revealing secondary-structure composition at a glance), and — for AlphaFold structures — a PAE heatmap (pairwise prediction confidence).

— Structural neighborhood —

Foldseek's 3Di representation compresses backbone geometry into a per-residue letter drawn from a learned twenty-state alphabet. It captures the tertiary interaction pattern around each residue — which residues are packed against it in space, regardless of where they are in sequence.

Structural nearest neighbors (via Foldseek easy-search vs the PDB). Reported per hit: target PDB id, E-value, and alignment TM-score. A TM-score above ~0.5 is the conventional threshold for 'same fold'.

— Confidence and disorder —

pLDDT (predicted Local Distance Difference Test) is AlphaFold's per-residue confidence score, ranging from 0 to 100. Values above 90 indicate high confidence (typically well-packed cores); 70–90 is confident; 50–70 low confidence; below 50 usually means the region is disordered or the prediction is unreliable there. AlphaFold stores pLDDT in the mmCIF B-factor column.

For experimental (PDB) structures, the B-factor (temperature factor) quantifies the positional spread of each atom in the crystal — a combination of thermal vibration and static disorder — in units of Å². High B-factors mark flexible loops or poorly resolved regions; low B-factors mark the rigid, well-ordered core.

Predicted Aligned Error (PAE) is an AlphaFold confidence matrix: entry (i, j) is the expected error in the position of residue j, in ångströms, when the prediction is superimposed on the true structure at residue i. Low PAE within a block of residues means that block is internally rigid and well-predicted; high PAE between two blocks means their relative placement is uncertain even if each block individually is confident.